Protein AF-A0A803QT73-F1 (afdb_monomer)

Mean predicted aligned error: 12.04 Å

pLDDT: mean 79.23, std 13.32, range [47.16, 94.81]

Solvent-accessible surface area (backbone atoms only — not comparable to full-atom values): 6757 Å² total; per-residue (Å²): 114,74,72,58,55,56,53,52,54,51,52,50,50,54,51,51,47,52,50,18,52,51,38,30,51,50,14,51,49,41,37,70,78,65,45,60,56,82,84,41,93,81,29,68,27,30,48,30,35,51,51,16,52,51,41,47,50,49,51,51,48,47,45,41,48,77,72,67,56,48,60,74,66,47,50,57,53,49,53,49,59,77,42,39,68,60,52,50,51,33,62,76,66,43,45,53,57,51,48,56,52,51,62,45,64,77,44,83,85,69,52,60,67,57,51,52,47,52,65,63,71,73,110

Structure (mmCIF, N/CA/C/O backbone):
data_AF-A0A803QT73-F1
#
_entry.id   AF-A0A803QT73-F1
#
loop_
_atom_site.group_PDB
_atom_site.id
_atom_site.type_symbol
_atom_site.label_atom_id
_atom_site.label_alt_id
_atom_site.label_comp_id
_atom_site.label_asym_id
_atom_site.label_entity_id
_atom_site.label_seq_id
_atom_site.pdbx_PDB_ins_code
_atom_site.Cartn_x
_atom_site.Cartn_y
_atom_site.Cartn_z
_atom_site.occupancy
_atom_site.B_iso_or_equiv
_atom_site.auth_seq_id
_atom_site.auth_comp_id
_atom_site.auth_asym_id
_atom_site.auth_atom_id
_atom_site.pdbx_PDB_model_num
ATOM 1 N N . MET A 1 1 ? 5.840 32.237 0.373 1.00 54.97 1 MET A N 1
ATOM 2 C CA . MET A 1 1 ? 6.335 31.078 1.149 1.00 54.97 1 MET A CA 1
ATOM 3 C C . MET A 1 1 ? 5.428 29.858 0.987 1.00 54.97 1 MET A C 1
ATOM 5 O O . MET A 1 1 ? 5.929 28.829 0.573 1.00 54.97 1 MET A O 1
ATOM 9 N N . ILE A 1 2 ? 4.106 29.987 1.171 1.00 54.78 2 ILE A N 1
ATOM 10 C CA . ILE A 1 2 ? 3.127 28.883 1.045 1.00 54.78 2 ILE A CA 1
ATOM 11 C C . ILE A 1 2 ? 3.166 28.158 -0.323 1.00 54.78 2 ILE A C 1
ATOM 13 O O . ILE A 1 2 ? 3.175 26.937 -0.363 1.00 54.78 2 ILE A O 1
ATOM 17 N N . PHE A 1 3 ? 3.278 28.874 -1.450 1.00 56.53 3 PHE A N 1
ATOM 18 C CA . PHE A 1 3 ? 3.337 28.250 -2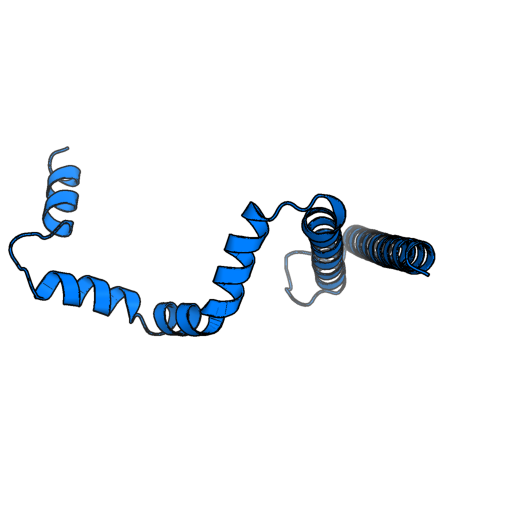.788 1.00 56.53 3 PHE A CA 1
ATOM 19 C C . PHE A 1 3 ? 4.588 27.396 -3.057 1.00 56.53 3 PHE A C 1
ATOM 21 O O . PHE A 1 3 ? 4.534 26.506 -3.903 1.00 56.53 3 PHE A O 1
ATOM 28 N N . ASN A 1 4 ? 5.701 27.657 -2.363 1.00 60.78 4 ASN A N 1
ATOM 29 C CA . ASN A 1 4 ? 6.941 26.904 -2.566 1.00 60.78 4 ASN A CA 1
ATOM 30 C C . ASN A 1 4 ? 6.841 25.508 -1.934 1.00 60.78 4 ASN A C 1
ATOM 32 O O . ASN A 1 4 ? 7.262 24.527 -2.534 1.00 60.78 4 ASN A O 1
ATOM 36 N N . ASP A 1 5 ? 6.187 25.423 -0.772 1.00 62.41 5 ASP A N 1
ATOM 37 C CA . ASP A 1 5 ? 5.999 24.175 -0.027 1.00 62.41 5 ASP A CA 1
ATOM 38 C C . ASP A 1 5 ? 5.117 23.172 -0.794 1.00 62.41 5 ASP A C 1
ATOM 40 O O . ASP A 1 5 ? 5.446 21.992 -0.911 1.00 62.41 5 ASP A O 1
ATOM 44 N N . PHE A 1 6 ? 4.056 23.664 -1.447 1.00 62.81 6 PHE A N 1
ATOM 45 C CA . PHE A 1 6 ? 3.201 22.840 -2.308 1.00 62.81 6 PHE A CA 1
ATOM 46 C C . PHE A 1 6 ? 3.933 22.286 -3.540 1.00 62.81 6 PHE A C 1
ATOM 48 O O . PHE A 1 6 ? 3.698 21.140 -3.935 1.00 62.81 6 PHE A O 1
ATOM 55 N N . GLN A 1 7 ? 4.823 23.072 -4.157 1.00 70.94 7 GLN A N 1
ATOM 56 C CA . GLN A 1 7 ? 5.621 22.597 -5.293 1.00 70.94 7 GLN A CA 1
ATOM 57 C C . GLN A 1 7 ? 6.640 21.539 -4.866 1.00 70.94 7 GLN A C 1
ATOM 59 O O . GLN A 1 7 ? 6.801 20.535 -5.561 1.00 70.94 7 GLN A O 1
ATOM 64 N N . ASP A 1 8 ? 7.280 21.719 -3.711 1.00 76.50 8 ASP A N 1
ATOM 65 C CA . ASP A 1 8 ? 8.224 20.745 -3.166 1.00 76.50 8 ASP A CA 1
ATOM 66 C C . ASP A 1 8 ? 7.540 19.417 -2.809 1.00 76.50 8 ASP A C 1
ATOM 68 O O . ASP A 1 8 ? 8.066 18.344 -3.123 1.00 76.50 8 ASP A O 1
ATOM 72 N N . HIS A 1 9 ? 6.344 19.470 -2.218 1.00 78.06 9 HIS A N 1
ATOM 73 C CA . HIS A 1 9 ? 5.540 18.291 -1.888 1.00 78.06 9 HIS A CA 1
ATOM 74 C C . HIS A 1 9 ? 5.161 17.490 -3.143 1.00 78.06 9 HIS A C 1
ATOM 76 O O . HIS A 1 9 ? 5.397 16.281 -3.219 1.00 78.06 9 HIS A O 1
ATOM 82 N N . LYS A 1 10 ? 4.680 18.180 -4.185 1.00 80.88 10 LYS A N 1
ATOM 83 C CA . LYS A 1 10 ? 4.354 17.557 -5.473 1.00 80.88 10 LYS A CA 1
ATOM 84 C C . LYS A 1 10 ? 5.585 16.932 -6.136 1.00 80.88 10 LYS A C 1
ATOM 86 O O . LYS A 1 10 ? 5.513 15.806 -6.622 1.00 80.88 10 LYS A O 1
ATOM 91 N N . ARG A 1 11 ? 6.730 17.620 -6.108 1.00 86.00 11 ARG A N 1
ATOM 92 C CA . ARG A 1 11 ? 7.977 17.126 -6.714 1.00 86.00 11 ARG A CA 1
ATOM 93 C C . ARG A 1 11 ? 8.514 15.876 -6.014 1.00 86.00 11 ARG A C 1
ATOM 95 O O . ARG A 1 11 ? 9.048 14.979 -6.666 1.00 86.00 11 ARG A O 1
ATOM 102 N N . ARG A 1 12 ? 8.366 15.792 -4.689 1.00 83.19 12 ARG A N 1
ATOM 103 C CA . ARG A 1 12 ? 8.725 14.593 -3.911 1.00 83.19 12 ARG A CA 1
ATOM 104 C C . ARG A 1 12 ? 7.834 13.413 -4.273 1.00 83.19 12 ARG A C 1
ATOM 106 O O . ARG A 1 12 ? 8.356 12.329 -4.516 1.00 83.19 12 ARG A O 1
ATOM 113 N N . LEU A 1 13 ? 6.528 13.640 -4.383 1.00 88.12 13 LEU A N 1
ATOM 114 C CA . LEU A 1 13 ? 5.581 12.609 -4.794 1.00 88.12 13 LEU A CA 1
ATOM 115 C C . LEU A 1 13 ? 5.866 12.095 -6.213 1.00 88.12 13 LEU A C 1
ATOM 117 O O . LEU A 1 13 ? 5.859 10.886 -6.443 1.00 88.12 13 LEU A O 1
ATOM 121 N N . GLU A 1 14 ? 6.165 12.985 -7.160 1.00 88.25 14 GLU A N 1
ATOM 122 C CA . GLU A 1 14 ? 6.574 12.593 -8.517 1.00 88.25 14 GLU A CA 1
ATOM 123 C C . GLU A 1 14 ? 7.846 11.730 -8.497 1.00 88.25 14 GLU A C 1
ATOM 125 O O . GLU A 1 14 ? 7.915 10.706 -9.172 1.00 88.25 14 GLU A O 1
ATOM 130 N N . SER A 1 15 ? 8.826 12.069 -7.656 1.00 91.50 15 SER A N 1
ATOM 131 C CA . SER A 1 15 ? 10.032 11.249 -7.486 1.00 91.50 15 SER A CA 1
ATOM 132 C C . SER A 1 15 ? 9.729 9.871 -6.874 1.00 91.50 15 SER A C 1
ATOM 134 O O . SER A 1 15 ? 10.203 8.848 -7.371 1.00 91.50 15 SER A O 1
ATOM 136 N N . TRP A 1 16 ? 8.895 9.808 -5.829 1.00 91.31 16 TRP A N 1
ATOM 137 C CA . TRP A 1 16 ? 8.521 8.551 -5.164 1.00 91.31 16 TRP A CA 1
ATOM 138 C C . TRP A 1 16 ? 7.691 7.625 -6.056 1.00 91.31 16 TRP A C 1
ATOM 140 O O . TRP A 1 16 ? 7.913 6.410 -6.070 1.00 91.31 16 TRP A O 1
ATOM 150 N N . THR A 1 17 ? 6.768 8.190 -6.833 1.00 91.06 17 THR A N 1
ATOM 151 C CA . THR A 1 17 ? 5.974 7.438 -7.814 1.00 91.06 17 THR A CA 1
ATOM 152 C C . THR A 1 17 ? 6.858 6.900 -8.934 1.00 91.06 17 THR A C 1
ATOM 154 O O . THR A 1 17 ? 6.788 5.708 -9.237 1.00 91.06 17 THR A O 1
ATOM 157 N N . LEU A 1 18 ? 7.750 7.725 -9.491 1.00 93.25 18 LEU A N 1
ATOM 158 C CA . LEU A 1 18 ? 8.679 7.317 -10.547 1.00 93.25 18 LEU A CA 1
ATOM 159 C C . LEU A 1 18 ? 9.637 6.219 -10.074 1.00 93.25 18 LEU A C 1
ATOM 161 O O . LEU A 1 18 ? 9.849 5.234 -10.788 1.00 93.25 18 LEU A O 1
ATOM 165 N N . LEU A 1 19 ? 10.165 6.339 -8.854 1.00 94.12 19 LEU A N 1
ATOM 166 C CA . LEU A 1 19 ? 10.986 5.304 -8.228 1.00 94.12 19 LEU A CA 1
ATOM 167 C C . LEU A 1 19 ? 10.200 3.996 -8.080 1.00 94.12 19 LEU A C 1
ATOM 169 O O . LEU A 1 19 ? 10.690 2.940 -8.479 1.00 94.12 19 LEU A O 1
ATOM 173 N N . SER A 1 20 ? 8.967 4.056 -7.571 1.00 93.44 20 SER A N 1
ATOM 174 C CA . SER A 1 20 ? 8.138 2.861 -7.361 1.00 93.44 20 SER A CA 1
ATOM 175 C C . SER A 1 20 ? 7.806 2.153 -8.678 1.00 93.44 20 SER A C 1
ATOM 177 O O . SER A 1 20 ? 7.931 0.933 -8.769 1.00 93.44 20 SER A O 1
ATOM 179 N N . ILE A 1 21 ? 7.459 2.908 -9.725 1.00 93.25 21 ILE A N 1
ATOM 180 C CA . ILE A 1 21 ? 7.195 2.369 -11.069 1.00 93.25 21 ILE A CA 1
ATOM 181 C C . ILE A 1 21 ? 8.459 1.734 -11.661 1.00 93.25 21 ILE A C 1
ATOM 183 O O . ILE A 1 21 ? 8.392 0.649 -12.237 1.00 93.25 21 ILE A O 1
ATOM 187 N N . SER A 1 22 ? 9.619 2.369 -11.478 1.00 94.81 22 SER A N 1
ATOM 188 C CA . SER A 1 22 ? 10.898 1.843 -11.967 1.00 94.81 22 SER A CA 1
ATOM 189 C C . SER A 1 22 ? 11.250 0.512 -11.297 1.00 94.81 22 SER A C 1
ATOM 191 O O . SER A 1 22 ? 11.585 -0.456 -11.978 1.00 94.81 22 SER A O 1
ATOM 193 N N . ILE A 1 23 ? 11.104 0.423 -9.970 1.00 93.38 23 ILE A N 1
ATOM 194 C CA . ILE A 1 23 ? 11.333 -0.820 -9.218 1.00 93.38 23 ILE A CA 1
ATOM 195 C C . ILE A 1 23 ? 10.332 -1.903 -9.638 1.00 93.38 23 ILE A C 1
ATOM 197 O O . ILE A 1 23 ? 10.718 -3.063 -9.787 1.00 93.38 23 ILE A O 1
ATOM 201 N N . PHE A 1 24 ? 9.070 -1.539 -9.885 1.00 93.12 24 PHE A N 1
ATOM 202 C CA . PHE A 1 24 ? 8.053 -2.474 -10.370 1.00 93.12 24 PHE A CA 1
ATOM 203 C C . PHE A 1 24 ? 8.426 -3.058 -11.736 1.00 93.12 24 PHE A C 1
ATOM 205 O O . PHE A 1 24 ? 8.361 -4.273 -11.929 1.00 93.12 24 PHE A O 1
ATOM 212 N N . ALA A 1 25 ? 8.870 -2.206 -12.666 1.00 93.25 25 ALA A N 1
ATOM 213 C CA . ALA A 1 25 ? 9.307 -2.619 -13.996 1.00 93.25 25 ALA A CA 1
ATOM 214 C C . ALA A 1 25 ? 10.519 -3.560 -13.929 1.00 93.25 25 ALA A C 1
ATOM 216 O O . ALA A 1 25 ? 10.533 -4.588 -14.604 1.00 93.25 25 ALA A O 1
ATOM 217 N N . ILE A 1 26 ? 11.499 -3.263 -13.068 1.00 93.25 26 ILE A N 1
ATOM 218 C CA . ILE A 1 26 ? 12.660 -4.137 -12.836 1.00 93.25 26 ILE A CA 1
ATOM 219 C C . ILE A 1 26 ? 12.215 -5.478 -12.233 1.00 93.25 26 ILE A C 1
ATOM 221 O O . ILE A 1 26 ? 12.665 -6.533 -12.678 1.00 93.25 26 ILE A O 1
ATOM 225 N N . GLY A 1 27 ? 11.306 -5.460 -11.254 1.00 91.19 27 GLY A N 1
ATOM 226 C CA . GLY A 1 27 ? 10.759 -6.671 -10.641 1.00 91.19 27 GLY A CA 1
ATOM 227 C C . GLY A 1 27 ? 10.019 -7.564 -11.644 1.00 91.19 27 GLY A C 1
ATOM 228 O O . GLY A 1 27 ? 10.236 -8.777 -11.661 1.00 91.19 27 GLY A O 1
ATOM 229 N N . LEU A 1 28 ? 9.206 -6.968 -12.523 1.00 89.81 28 LEU A N 1
ATOM 230 C CA . LEU A 1 28 ? 8.535 -7.667 -13.625 1.00 89.81 28 LEU A CA 1
ATOM 231 C C . LEU A 1 28 ? 9.523 -8.210 -14.657 1.00 89.81 28 LEU A C 1
ATOM 233 O O . LEU A 1 28 ? 9.368 -9.341 -15.111 1.00 89.81 28 LEU A O 1
ATOM 237 N N . PHE A 1 29 ? 10.549 -7.435 -15.006 1.00 92.12 29 PHE A N 1
ATOM 238 C CA . PHE A 1 29 ? 11.593 -7.884 -15.919 1.00 92.12 29 PHE A CA 1
ATOM 239 C C . PHE A 1 29 ? 12.332 -9.107 -15.359 1.00 92.12 29 PHE A C 1
ATOM 241 O O . PHE A 1 29 ? 12.479 -10.108 -16.054 1.00 92.12 29 PHE A O 1
ATOM 248 N N . LEU A 1 30 ? 12.717 -9.088 -14.081 1.00 88.31 30 LEU A N 1
ATOM 249 C CA . LEU A 1 30 ? 13.332 -10.246 -13.425 1.00 88.31 30 LEU A CA 1
ATOM 250 C C . LEU A 1 30 ? 12.388 -11.459 -13.369 1.00 88.31 30 LEU A C 1
ATOM 252 O O . LEU A 1 30 ? 12.836 -12.594 -13.537 1.00 88.31 30 LEU A O 1
ATOM 256 N N . ALA A 1 31 ? 11.090 -11.236 -13.146 1.00 86.62 31 ALA A N 1
ATOM 257 C CA . ALA A 1 31 ? 10.092 -12.302 -13.212 1.00 86.62 31 ALA A CA 1
ATOM 258 C C . ALA A 1 31 ? 10.007 -12.914 -14.621 1.00 86.62 31 ALA A C 1
ATOM 260 O O . ALA A 1 31 ? 9.940 -14.135 -14.757 1.00 86.62 31 ALA A O 1
ATOM 261 N N . PHE A 1 32 ? 10.080 -12.081 -15.663 1.00 86.69 32 PHE A N 1
ATOM 262 C CA . PHE A 1 32 ? 10.089 -12.519 -17.060 1.00 86.69 32 PHE A CA 1
ATOM 263 C C . PHE A 1 32 ? 11.354 -13.307 -17.431 1.00 86.69 32 PHE A C 1
ATOM 265 O O . PHE A 1 32 ? 11.268 -14.302 -18.144 1.00 86.69 32 PHE A O 1
ATOM 272 N N . VAL A 1 33 ? 12.517 -12.923 -16.895 1.00 87.81 33 VAL A N 1
ATOM 273 C CA . VAL A 1 33 ? 13.801 -13.632 -17.085 1.00 87.81 33 VAL A CA 1
ATOM 274 C C . VAL A 1 33 ? 13.810 -15.027 -16.423 1.00 87.81 33 VAL A C 1
ATOM 276 O O . VAL A 1 33 ? 14.716 -15.822 -16.658 1.00 87.81 33 VAL A O 1
ATOM 279 N N . GLY A 1 34 ? 12.772 -15.378 -15.654 1.00 82.81 34 GLY A N 1
ATOM 280 C CA . GLY A 1 34 ? 12.554 -16.733 -15.137 1.00 82.81 34 GLY A CA 1
ATOM 281 C C . GLY A 1 34 ? 12.782 -16.880 -13.635 1.00 82.81 34 GLY A C 1
ATOM 282 O O . GLY A 1 34 ? 12.771 -17.997 -13.117 1.00 82.81 34 GLY A O 1
ATOM 283 N N . ILE A 1 35 ? 12.965 -15.773 -12.910 1.00 80.81 35 ILE A N 1
ATOM 284 C CA . ILE A 1 35 ? 13.052 -15.803 -11.452 1.00 80.81 35 ILE A CA 1
ATOM 285 C C . ILE A 1 35 ? 11.627 -15.936 -10.870 1.00 80.81 35 ILE A C 1
ATOM 287 O O . ILE A 1 35 ? 10.793 -15.049 -11.077 1.00 80.81 35 ILE A O 1
ATOM 291 N N . PRO A 1 36 ? 11.318 -17.010 -10.119 1.00 78.25 36 PRO A N 1
ATOM 292 C CA . PRO A 1 36 ? 9.955 -17.299 -9.688 1.00 78.25 36 PRO A CA 1
ATOM 293 C C . PRO A 1 36 ? 9.456 -16.285 -8.653 1.00 78.25 36 PRO A C 1
ATOM 295 O O . PRO A 1 36 ? 10.098 -16.053 -7.634 1.00 78.25 36 PRO A O 1
ATOM 298 N N . VAL A 1 37 ? 8.260 -15.739 -8.877 1.00 74.00 37 VAL A N 1
ATOM 299 C CA . VAL A 1 37 ? 7.616 -14.782 -7.955 1.00 74.00 37 VAL A CA 1
ATOM 300 C C . VAL A 1 37 ? 6.953 -15.483 -6.763 1.00 74.00 37 VAL A C 1
ATOM 302 O O . VAL A 1 37 ? 6.901 -14.927 -5.678 1.00 74.00 37 VAL A O 1
ATOM 305 N N . ASN A 1 38 ? 6.449 -16.708 -6.941 1.00 69.69 38 ASN A N 1
ATOM 306 C CA . ASN A 1 38 ? 5.526 -17.327 -5.979 1.00 69.69 38 ASN A CA 1
ATOM 307 C C . ASN A 1 38 ? 6.126 -18.470 -5.135 1.00 69.69 38 ASN A C 1
ATOM 309 O O . ASN A 1 38 ? 5.536 -18.863 -4.136 1.00 69.69 38 ASN A O 1
ATOM 313 N N . LYS A 1 39 ? 7.270 -19.059 -5.521 1.00 59.09 39 LYS A N 1
ATOM 314 C CA . LYS A 1 39 ? 7.779 -20.272 -4.839 1.00 59.09 39 LYS A CA 1
ATOM 315 C C . LYS A 1 39 ? 8.659 -20.007 -3.617 1.00 59.09 39 LYS A C 1
ATOM 317 O O . LYS A 1 39 ? 8.723 -20.866 -2.747 1.00 59.09 39 LYS A O 1
ATOM 322 N N . SER A 1 40 ? 9.336 -18.865 -3.541 1.00 60.62 40 SER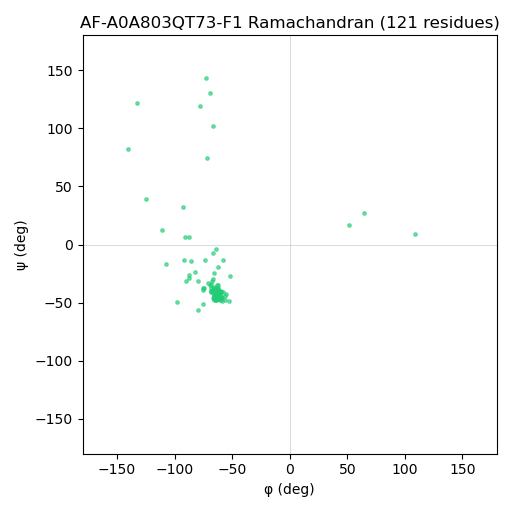 A N 1
ATOM 323 C CA . SER A 1 40 ? 10.124 -18.481 -2.369 1.00 60.62 40 SER A CA 1
ATOM 324 C C . SER A 1 40 ? 9.785 -17.044 -1.998 1.00 60.62 40 SER A C 1
ATOM 326 O O . SER A 1 40 ? 9.957 -16.131 -2.802 1.00 60.62 40 SER A O 1
ATOM 328 N N . LEU A 1 41 ? 9.310 -16.849 -0.766 1.00 61.47 41 LEU A N 1
ATOM 329 C CA . LEU A 1 41 ? 8.966 -15.539 -0.196 1.00 61.47 41 LEU A CA 1
ATOM 330 C C . LEU A 1 41 ? 10.148 -14.546 -0.196 1.00 61.47 41 LEU A C 1
ATOM 332 O O . LEU A 1 41 ? 9.942 -13.355 0.004 1.00 61.47 41 LEU A O 1
ATOM 336 N N . TYR A 1 42 ? 11.378 -15.017 -0.428 1.00 66.81 42 TYR A N 1
ATOM 337 C CA . TYR A 1 42 ? 12.605 -14.216 -0.357 1.00 66.81 42 TYR A CA 1
ATOM 338 C C . TYR A 1 42 ? 13.274 -13.979 -1.712 1.00 66.81 42 TYR A C 1
ATOM 340 O O . TYR A 1 42 ? 14.422 -13.539 -1.777 1.00 66.81 42 TYR A O 1
ATOM 348 N N . THR A 1 43 ? 12.596 -14.281 -2.815 1.00 84.94 43 THR A N 1
ATOM 349 C CA . THR A 1 43 ? 13.171 -14.058 -4.139 1.00 84.94 43 THR A CA 1
ATOM 350 C C . THR A 1 43 ? 13.227 -12.567 -4.488 1.00 84.94 43 THR A C 1
ATOM 352 O O . THR A 1 43 ? 12.308 -11.810 -4.182 1.00 84.94 43 THR A O 1
ATOM 355 N N . ILE A 1 44 ? 14.294 -12.145 -5.179 1.00 86.31 44 ILE A N 1
ATOM 356 C CA . ILE A 1 44 ? 14.539 -10.738 -5.540 1.00 86.31 44 ILE A CA 1
ATOM 357 C C . ILE A 1 44 ? 13.360 -10.147 -6.331 1.00 86.31 44 ILE A C 1
ATOM 359 O O . ILE A 1 44 ? 12.889 -9.067 -5.992 1.00 86.31 44 ILE A O 1
ATOM 363 N N . SER A 1 45 ? 12.811 -10.865 -7.320 1.00 88.31 45 SER A N 1
ATOM 364 C CA . SER A 1 45 ? 11.637 -10.400 -8.081 1.00 88.31 45 SER A CA 1
ATOM 365 C C . SER A 1 45 ? 10.426 -10.158 -7.188 1.00 88.31 45 SER A C 1
ATOM 367 O O . SER A 1 45 ? 9.769 -9.130 -7.308 1.00 88.31 45 SER A O 1
ATOM 369 N N . TYR A 1 46 ? 10.143 -11.086 -6.269 1.00 87.94 46 TYR A N 1
ATOM 370 C CA . TYR A 1 46 ? 9.023 -10.968 -5.339 1.00 87.94 46 TYR A CA 1
ATOM 371 C C . TYR A 1 46 ? 9.207 -9.779 -4.393 1.00 87.94 46 TYR A C 1
ATOM 373 O O . TYR A 1 46 ? 8.279 -8.990 -4.20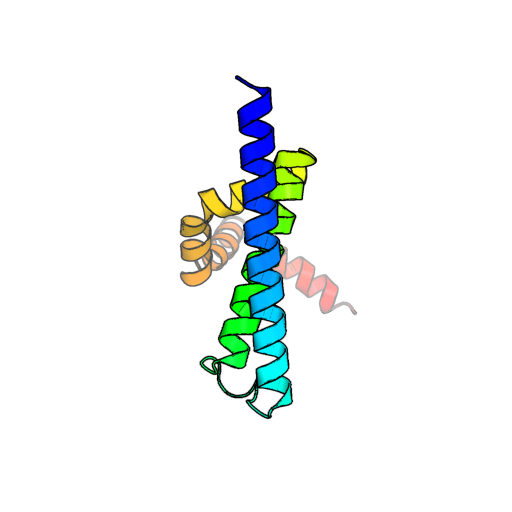9 1.00 87.94 46 TYR A O 1
ATOM 381 N N . MET A 1 47 ? 10.413 -9.602 -3.847 1.00 90.06 47 MET A N 1
ATOM 382 C CA . MET A 1 47 ? 10.743 -8.472 -2.981 1.00 90.06 47 MET A CA 1
ATOM 383 C C . MET A 1 47 ? 10.585 -7.136 -3.713 1.00 90.06 47 MET A C 1
ATOM 385 O O . MET A 1 47 ? 9.969 -6.222 -3.168 1.00 90.06 47 MET A O 1
ATOM 389 N N . LEU A 1 48 ? 11.089 -7.023 -4.947 1.00 91.75 48 LEU A N 1
ATOM 390 C CA . LEU A 1 48 ? 10.975 -5.806 -5.755 1.00 91.75 48 LEU A 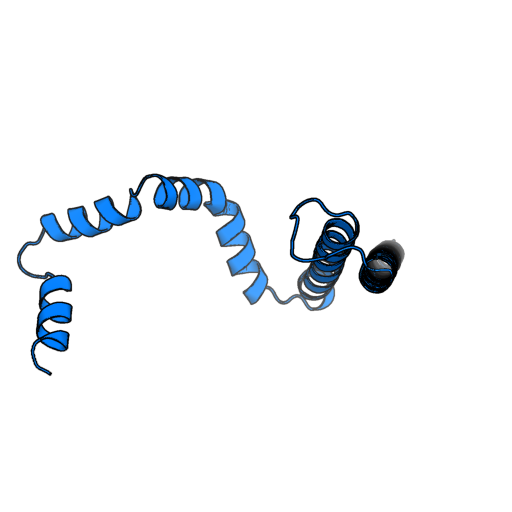CA 1
ATOM 391 C C . LEU A 1 48 ? 9.520 -5.503 -6.123 1.00 91.75 48 LEU A C 1
ATOM 393 O O . LEU A 1 48 ? 9.075 -4.376 -5.929 1.00 91.75 48 LEU A O 1
ATOM 397 N N . ILE A 1 49 ? 8.761 -6.501 -6.586 1.00 91.69 49 ILE A N 1
ATOM 398 C CA . ILE A 1 49 ? 7.342 -6.337 -6.939 1.00 91.69 49 ILE A CA 1
ATOM 399 C C . ILE A 1 49 ? 6.527 -5.930 -5.708 1.00 91.69 49 ILE A C 1
ATOM 401 O O . ILE A 1 49 ? 5.756 -4.974 -5.773 1.00 91.69 49 ILE A O 1
ATOM 405 N N . THR A 1 50 ? 6.729 -6.605 -4.575 1.00 92.25 50 THR A N 1
ATOM 406 C CA . THR A 1 50 ? 6.010 -6.309 -3.328 1.00 92.25 50 THR A CA 1
ATOM 407 C C . THR A 1 50 ? 6.378 -4.922 -2.804 1.00 92.25 50 THR A C 1
ATOM 409 O O . THR A 1 50 ? 5.487 -4.130 -2.501 1.00 92.25 50 THR A O 1
ATOM 412 N N . SER A 1 51 ? 7.668 -4.577 -2.775 1.00 92.88 51 SER A N 1
ATOM 413 C CA . SER A 1 51 ? 8.130 -3.259 -2.314 1.00 92.88 51 SER A CA 1
ATOM 414 C C . SER A 1 51 ? 7.621 -2.136 -3.215 1.00 92.88 51 SER A C 1
ATOM 416 O O . SER A 1 51 ? 7.154 -1.111 -2.723 1.00 92.88 51 SER A O 1
ATOM 418 N N . ALA A 1 52 ? 7.635 -2.342 -4.533 1.00 94.50 52 ALA A N 1
ATOM 419 C CA . ALA A 1 52 ? 7.071 -1.392 -5.479 1.00 94.50 52 ALA A CA 1
ATOM 420 C C . ALA A 1 52 ? 5.550 -1.259 -5.337 1.00 94.50 52 ALA A C 1
ATOM 422 O O . ALA A 1 52 ? 5.037 -0.143 -5.359 1.00 94.50 52 ALA A O 1
ATOM 423 N N . SER A 1 53 ? 4.823 -2.361 -5.126 1.00 94.25 53 SER A N 1
ATOM 424 C CA . SER A 1 53 ? 3.377 -2.317 -4.880 1.00 94.25 53 SER A CA 1
ATOM 425 C C . SER A 1 53 ? 3.034 -1.550 -3.597 1.00 94.25 53 SER A C 1
ATOM 427 O O . SER A 1 53 ? 2.095 -0.752 -3.589 1.00 94.25 53 SER A O 1
ATOM 429 N N . ALA A 1 54 ? 3.843 -1.707 -2.543 1.00 94.81 54 ALA A N 1
ATOM 430 C CA . ALA A 1 54 ? 3.721 -0.940 -1.310 1.00 94.81 54 ALA A CA 1
ATOM 431 C C . ALA A 1 54 ? 4.005 0.552 -1.551 1.00 94.81 54 ALA A C 1
ATOM 433 O O . ALA A 1 54 ? 3.232 1.393 -1.098 1.00 94.81 54 ALA A O 1
ATOM 434 N N . GLY A 1 55 ? 5.043 0.887 -2.326 1.00 94.56 55 GLY A N 1
ATOM 435 C CA . GLY A 1 55 ? 5.366 2.266 -2.714 1.00 94.56 55 GLY A CA 1
ATOM 436 C C . GLY A 1 55 ? 4.271 2.940 -3.550 1.00 94.56 55 GLY A C 1
ATOM 437 O O . GLY A 1 55 ? 3.889 4.077 -3.271 1.00 94.56 55 GLY A O 1
ATOM 438 N N . ILE A 1 56 ? 3.689 2.227 -4.521 1.00 93.81 56 ILE A N 1
ATOM 439 C CA . ILE A 1 56 ? 2.548 2.714 -5.316 1.00 93.81 56 ILE A CA 1
ATOM 440 C C . ILE A 1 56 ? 1.330 2.936 -4.413 1.00 93.81 56 ILE A C 1
ATOM 442 O O . ILE A 1 56 ? 0.705 3.994 -4.474 1.00 93.81 56 ILE A O 1
ATOM 446 N N . THR A 1 57 ? 1.018 1.975 -3.539 1.00 93.56 57 THR A N 1
ATOM 447 C CA . THR A 1 57 ? -0.098 2.088 -2.586 1.00 93.56 57 THR A CA 1
ATOM 448 C C . THR A 1 57 ? 0.100 3.274 -1.642 1.00 93.56 57 THR A C 1
ATOM 450 O O . THR A 1 57 ? -0.844 4.022 -1.397 1.00 93.56 57 THR A O 1
ATOM 453 N N . PHE A 1 58 ? 1.328 3.500 -1.168 1.00 90.94 58 PHE A N 1
ATOM 454 C CA . PHE A 1 58 ? 1.682 4.664 -0.359 1.00 90.94 58 PHE A CA 1
ATOM 455 C C . PHE A 1 58 ? 1.431 5.976 -1.113 1.00 90.94 58 PHE A C 1
ATOM 457 O O . PHE A 1 58 ? 0.783 6.869 -0.575 1.00 90.94 58 PHE A O 1
ATOM 464 N N . CYS A 1 59 ? 1.853 6.076 -2.377 1.00 91.19 59 CYS A N 1
ATOM 465 C CA . CYS A 1 59 ? 1.609 7.267 -3.194 1.00 91.19 59 CYS A CA 1
ATOM 466 C C . CYS A 1 59 ? 0.110 7.512 -3.449 1.00 91.19 59 CYS A C 1
ATOM 468 O O . CYS A 1 59 ? -0.337 8.658 -3.425 1.00 91.19 59 CYS A O 1
ATOM 470 N N . ILE A 1 60 ? -0.678 6.450 -3.666 1.00 90.81 60 ILE A N 1
ATOM 471 C CA . ILE A 1 60 ? -2.140 6.543 -3.822 1.00 90.81 60 ILE A CA 1
ATOM 472 C C . ILE A 1 60 ? -2.784 7.038 -2.528 1.00 90.81 60 ILE A C 1
ATOM 474 O O . ILE A 1 60 ? -3.608 7.949 -2.572 1.00 90.81 60 ILE A O 1
ATOM 478 N N . MET A 1 61 ? -2.405 6.460 -1.384 1.00 88.19 61 MET A N 1
ATOM 479 C CA . MET A 1 61 ? -2.915 6.887 -0.082 1.00 88.19 61 MET A CA 1
ATOM 480 C C . MET A 1 61 ? -2.569 8.348 0.179 1.00 88.19 61 MET A C 1
ATOM 482 O O . MET A 1 61 ? -3.455 9.121 0.513 1.00 88.19 61 MET A O 1
ATOM 486 N N . TYR A 1 62 ? -1.328 8.755 -0.066 1.00 86.81 62 TYR A N 1
ATOM 487 C CA . TYR A 1 62 ? -0.899 10.141 0.068 1.00 86.81 62 TYR A CA 1
ATOM 488 C C . TYR A 1 62 ? -1.732 11.104 -0.788 1.00 86.81 62 TYR A C 1
ATOM 490 O O . TYR A 1 62 ? -2.256 12.083 -0.274 1.00 86.81 62 TYR A O 1
ATOM 498 N N . LEU A 1 63 ? -1.964 10.797 -2.069 1.00 86.50 63 LEU A N 1
ATOM 499 C CA . LEU A 1 63 ? -2.861 11.603 -2.909 1.00 86.50 63 LEU A CA 1
ATOM 500 C C . LEU A 1 63 ? -4.289 11.656 -2.349 1.00 86.50 63 LEU A C 1
ATOM 502 O O . LEU A 1 63 ? -4.916 12.715 -2.324 1.00 86.50 63 LEU A O 1
ATOM 506 N N . LEU A 1 64 ? -4.816 10.516 -1.908 1.00 86.56 64 LEU A N 1
ATOM 507 C CA . LEU A 1 64 ? -6.176 10.404 -1.387 1.00 86.56 64 LEU A CA 1
ATOM 508 C C . LEU A 1 64 ? -6.373 11.209 -0.092 1.00 86.56 64 LEU A C 1
ATOM 510 O O . LEU A 1 64 ? -7.413 11.851 0.084 1.00 86.56 64 LEU A O 1
ATOM 514 N N . VAL A 1 65 ? -5.380 11.177 0.798 1.00 84.06 65 VAL A N 1
ATOM 515 C CA . VAL A 1 65 ? -5.398 11.868 2.091 1.00 84.06 65 VAL A CA 1
ATOM 516 C C . VAL A 1 65 ? -5.071 13.348 1.926 1.00 84.06 65 VAL A C 1
ATOM 518 O O . VAL A 1 65 ? -5.882 14.187 2.313 1.00 84.06 65 VAL A O 1
ATOM 521 N N . ASP A 1 66 ? -3.919 13.660 1.332 1.00 81.25 66 ASP A N 1
ATOM 522 C CA . ASP A 1 66 ? -3.329 15.001 1.371 1.00 81.25 66 ASP A CA 1
ATOM 523 C C . ASP A 1 66 ? -3.838 15.913 0.248 1.00 81.25 66 ASP A C 1
ATOM 525 O O . ASP A 1 66 ? -3.929 17.124 0.440 1.00 81.25 66 ASP A O 1
ATOM 529 N N . VAL A 1 67 ? -4.221 15.363 -0.914 1.00 79.88 67 VAL A N 1
ATOM 530 C CA . VAL A 1 67 ? -4.727 16.166 -2.047 1.00 79.88 67 VAL A CA 1
ATOM 531 C C . VAL A 1 67 ? -6.250 16.172 -2.100 1.00 79.88 67 VAL A C 1
ATOM 533 O O . VAL A 1 67 ? -6.859 17.235 -2.210 1.00 79.88 67 VAL A O 1
ATOM 536 N N . TYR A 1 68 ? -6.883 14.999 -2.022 1.00 82.25 68 TYR A N 1
ATOM 537 C CA . TYR A 1 68 ? -8.344 14.901 -2.112 1.00 82.25 68 TYR A CA 1
ATOM 538 C C . TYR A 1 68 ? -9.061 15.107 -0.772 1.00 82.25 68 TYR A C 1
ATOM 540 O O . TYR A 1 68 ? -10.276 15.312 -0.762 1.00 82.25 68 TYR A O 1
ATOM 548 N N . GLY A 1 69 ? -8.348 15.054 0.358 1.00 80.56 69 GLY A N 1
ATOM 549 C CA . GLY A 1 69 ? -8.931 15.307 1.675 1.00 80.56 69 GLY A CA 1
ATOM 550 C C . GLY A 1 69 ? -9.988 14.281 2.098 1.00 80.56 69 GLY A C 1
ATOM 551 O O . GLY A 1 69 ? -10.887 14.615 2.876 1.00 80.56 69 GLY A O 1
ATOM 552 N N . PHE A 1 70 ? -9.926 13.037 1.601 1.00 80.56 70 PHE A N 1
ATOM 553 C CA . PHE A 1 70 ? -10.905 11.983 1.911 1.00 80.56 70 PHE A CA 1
ATOM 554 C C . PHE A 1 70 ? -10.763 11.458 3.352 1.00 80.56 70 PHE A C 1
ATOM 556 O O . PHE A 1 70 ? -10.351 10.326 3.608 1.00 80.56 70 PHE A O 1
ATOM 563 N N . ARG A 1 71 ? -11.209 12.265 4.318 1.00 72.88 71 ARG A N 1
ATOM 564 C CA . ARG A 1 71 ? -11.088 12.008 5.764 1.00 72.88 71 ARG A CA 1
ATOM 565 C C . ARG A 1 71 ? -11.820 10.757 6.265 1.00 72.88 71 ARG A C 1
ATOM 567 O O . ARG A 1 71 ? -11.545 10.264 7.353 1.00 72.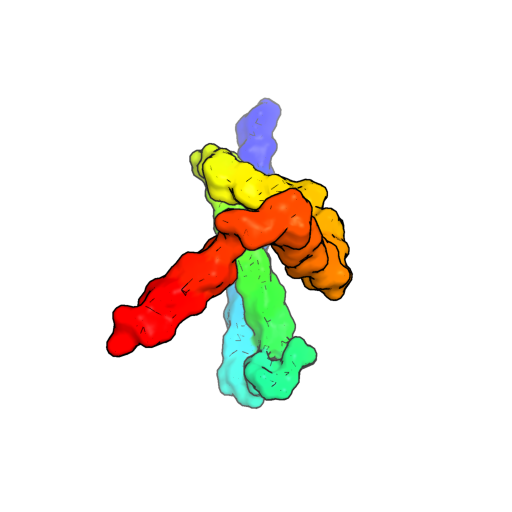88 71 ARG A O 1
ATOM 574 N N . ARG A 1 72 ? -12.794 10.249 5.503 1.00 75.94 72 ARG A N 1
ATOM 575 C CA . ARG A 1 72 ? -13.640 9.118 5.925 1.00 75.94 72 ARG A CA 1
ATOM 576 C C . ARG A 1 72 ? -12.915 7.773 5.849 1.00 75.94 72 ARG A C 1
ATOM 578 O O . ARG A 1 72 ? -13.110 6.941 6.727 1.00 75.94 72 ARG A O 1
ATOM 585 N N . LEU A 1 73 ? -12.098 7.559 4.816 1.00 74.38 73 LEU A N 1
ATOM 586 C CA . LEU A 1 73 ? -11.310 6.328 4.664 1.00 74.38 73 LEU A CA 1
ATOM 587 C C . LEU A 1 73 ? -10.118 6.319 5.624 1.00 74.38 73 LEU A C 1
ATOM 589 O O . LEU A 1 73 ? -9.804 5.287 6.214 1.00 74.38 73 LEU A O 1
ATOM 593 N N . THR A 1 74 ? -9.504 7.483 5.831 1.00 77.94 74 THR A N 1
ATOM 594 C CA . THR A 1 74 ? -8.356 7.630 6.727 1.00 77.94 74 THR A CA 1
ATOM 595 C C . THR A 1 74 ? -8.736 7.452 8.183 1.00 77.94 74 THR A C 1
ATOM 597 O O . THR A 1 74 ? -7.970 6.840 8.907 1.00 77.94 74 THR A O 1
ATOM 600 N N . PHE A 1 75 ? -9.928 7.885 8.602 1.00 82.94 75 PHE A N 1
ATOM 601 C CA . PHE A 1 75 ? -10.392 7.708 9.979 1.00 82.94 75 PHE A CA 1
ATOM 602 C C . PHE A 1 75 ? -10.430 6.234 10.411 1.00 82.94 75 PHE A C 1
ATOM 604 O O . PHE A 1 75 ? -10.014 5.902 11.517 1.00 82.94 75 PHE A O 1
ATOM 611 N N . LEU A 1 76 ? -10.882 5.331 9.532 1.00 85.06 76 LEU A N 1
ATOM 612 C CA . LEU A 1 76 ? -10.867 3.892 9.822 1.00 85.06 76 LEU A CA 1
ATOM 613 C C . LEU A 1 76 ? -9.437 3.352 9.927 1.00 85.06 76 LEU A C 1
ATOM 615 O O . LEU A 1 76 ? -9.141 2.556 10.817 1.00 85.06 76 LEU A O 1
ATOM 619 N N . LEU A 1 77 ? -8.552 3.796 9.031 1.00 85.75 77 LEU A N 1
ATOM 620 C CA . LEU A 1 77 ? -7.151 3.381 9.008 1.00 85.75 77 LEU A CA 1
ATOM 621 C C . LEU A 1 77 ? -6.373 3.909 10.225 1.00 85.75 77 LEU A C 1
ATOM 623 O O . LEU A 1 77 ? -5.576 3.185 10.812 1.00 85.75 77 LEU A O 1
ATOM 627 N N . GLU A 1 78 ? -6.640 5.150 10.623 1.00 87.31 78 GLU A N 1
ATOM 628 C CA . GLU A 1 78 ? -6.078 5.822 11.793 1.00 87.31 78 GLU A CA 1
ATOM 629 C C . GLU A 1 78 ? -6.542 5.144 13.082 1.00 87.31 78 GLU A C 1
ATOM 631 O O . GLU A 1 78 ? -5.717 4.792 13.924 1.00 87.31 78 GLU A O 1
ATOM 636 N N . TRP A 1 79 ? -7.844 4.870 13.202 1.00 90.38 79 TRP A N 1
ATOM 637 C CA . TRP A 1 79 ? -8.399 4.136 14.337 1.00 90.38 79 TRP A CA 1
ATOM 638 C C . TRP A 1 79 ? -7.774 2.740 14.461 1.00 90.38 79 TRP A C 1
ATOM 640 O O . TRP A 1 79 ? -7.317 2.353 15.538 1.00 90.38 79 TRP A O 1
ATOM 650 N N . MET A 1 80 ? -7.669 2.008 13.345 1.00 89.31 80 MET A N 1
ATOM 651 C CA . MET A 1 80 ? -6.983 0.714 13.300 1.00 89.31 80 MET A CA 1
ATOM 652 C C . MET A 1 80 ? -5.504 0.837 13.702 1.00 89.31 80 MET A C 1
ATOM 654 O O . MET A 1 80 ? -4.998 -0.015 14.431 1.00 89.31 80 MET A O 1
ATOM 658 N N . GLY A 1 81 ? -4.817 1.895 13.262 1.00 87.88 81 GLY A N 1
ATOM 659 C CA . GLY A 1 81 ? -3.416 2.155 13.588 1.00 87.88 81 GLY A CA 1
ATOM 660 C C . GLY A 1 81 ? -3.186 2.412 15.078 1.00 87.88 81 GLY A C 1
ATOM 661 O O . GLY A 1 81 ? -2.318 1.780 15.679 1.00 87.88 81 GLY A O 1
ATOM 662 N N . ILE A 1 82 ? -3.999 3.274 15.695 1.00 93.56 82 ILE A N 1
ATOM 663 C CA . ILE A 1 82 ? -3.909 3.616 17.125 1.00 93.56 82 ILE A CA 1
ATOM 664 C C . ILE A 1 82 ? -4.217 2.396 18.005 1.00 93.56 82 ILE A C 1
ATOM 666 O O . ILE A 1 82 ? -3.549 2.168 19.015 1.00 93.56 82 ILE A O 1
ATOM 670 N N . HIS A 1 83 ? -5.193 1.573 17.615 1.00 93.69 83 HIS A N 1
ATOM 671 C CA . HIS A 1 83 ? -5.600 0.392 18.380 1.00 93.69 83 HIS A CA 1
ATOM 672 C C . HIS A 1 83 ? -4.859 -0.901 17.995 1.00 93.69 83 HIS A C 1
ATOM 674 O O . HIS A 1 83 ? -5.176 -1.962 18.536 1.00 93.69 83 HIS A O 1
ATOM 680 N N . SER A 1 84 ? -3.848 -0.834 17.122 1.00 93.25 84 SER A N 1
ATOM 681 C CA . SER A 1 84 ? -3.162 -2.004 16.548 1.00 93.25 84 SER A CA 1
ATOM 682 C C . SER A 1 84 ? -2.655 -3.003 17.599 1.00 93.25 84 SER A C 1
ATOM 684 O O . SER A 1 84 ? -2.969 -4.191 17.525 1.00 93.25 84 SER A O 1
ATOM 686 N N . LEU A 1 85 ? -1.952 -2.535 18.640 1.00 90.62 85 LEU A N 1
ATOM 687 C CA . LEU A 1 85 ? -1.417 -3.411 19.693 1.00 90.62 85 LEU A CA 1
ATOM 688 C C . LEU A 1 85 ? -2.531 -4.096 20.496 1.00 90.62 85 LEU A C 1
ATOM 690 O O . LEU A 1 85 ? -2.449 -5.286 20.793 1.00 90.62 85 LEU A O 1
ATOM 694 N N . SER A 1 86 ? -3.584 -3.348 20.833 1.00 88.81 86 SER A N 1
ATOM 695 C CA . SER A 1 86 ? -4.723 -3.886 21.578 1.00 88.81 86 SER A CA 1
ATOM 696 C C . SER A 1 86 ? -5.448 -4.953 20.760 1.00 88.81 86 SER A C 1
ATOM 698 O O . SER A 1 86 ? -5.694 -6.044 21.271 1.00 88.81 86 SER A O 1
ATOM 700 N N . ILE A 1 87 ? -5.702 -4.685 19.475 1.00 89.44 87 ILE A N 1
ATOM 701 C CA . ILE A 1 87 ? -6.314 -5.644 18.546 1.00 89.44 87 ILE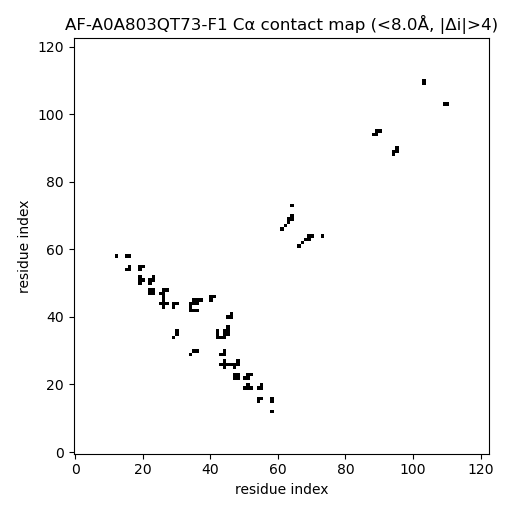 A CA 1
ATOM 702 C C . ILE A 1 87 ? -5.435 -6.893 18.420 1.00 89.44 87 ILE A C 1
ATOM 704 O O . ILE A 1 87 ? -5.941 -8.007 18.543 1.00 89.44 87 ILE A O 1
ATOM 708 N N . PHE A 1 88 ? -4.122 -6.732 18.241 1.00 89.75 88 PHE A N 1
ATOM 709 C CA . PHE A 1 88 ? -3.190 -7.853 18.137 1.00 89.75 88 PHE A CA 1
ATOM 710 C C . PHE A 1 88 ? -3.225 -8.750 19.379 1.00 89.75 88 PHE A C 1
ATOM 712 O O . PHE A 1 88 ? -3.376 -9.965 19.250 1.00 89.75 88 PHE A O 1
ATOM 719 N N . VAL A 1 89 ? -3.145 -8.173 20.581 1.00 90.88 89 VAL A N 1
ATOM 720 C CA . VAL A 1 89 ? -3.201 -8.932 21.842 1.00 90.88 89 VAL A CA 1
ATOM 721 C C . VAL A 1 89 ? -4.558 -9.617 22.013 1.00 90.88 89 VAL A C 1
ATOM 723 O O . VAL A 1 89 ? -4.602 -10.798 22.357 1.00 90.88 89 VAL A O 1
ATOM 726 N N . LEU A 1 90 ? -5.661 -8.915 21.728 1.00 86.88 90 LEU A N 1
ATOM 727 C CA . LEU A 1 90 ? -7.019 -9.458 21.832 1.00 86.88 90 LEU A CA 1
ATOM 728 C C . LEU A 1 90 ? -7.244 -10.659 20.903 1.00 86.88 90 LEU A C 1
ATOM 730 O O . LEU A 1 90 ? -7.872 -11.638 21.316 1.00 86.88 90 LEU A O 1
ATOM 734 N N . VAL A 1 91 ? -6.728 -10.584 19.672 1.00 84.62 91 VAL A N 1
ATOM 735 C CA . VAL A 1 91 ? -6.854 -11.635 18.652 1.00 84.62 91 VAL A CA 1
ATOM 736 C C . VAL A 1 91 ? -5.931 -12.814 18.958 1.00 84.62 91 VAL A C 1
ATOM 738 O O . VAL A 1 91 ? -6.390 -13.952 19.004 1.00 84.62 91 VAL A O 1
ATOM 741 N N . THR A 1 92 ? -4.644 -12.563 19.207 1.00 86.94 92 THR A N 1
ATOM 742 C CA . THR A 1 92 ? -3.655 -13.635 19.439 1.00 86.94 92 THR A CA 1
ATOM 743 C C . THR A 1 92 ? -3.885 -14.383 20.747 1.00 86.94 92 THR A C 1
ATOM 745 O O . THR A 1 92 ? -3.680 -15.592 20.807 1.00 86.94 92 THR A O 1
ATOM 748 N N . SER A 1 93 ? -4.362 -13.694 21.786 1.00 83.69 93 SER A N 1
ATOM 749 C CA . SER A 1 93 ? -4.562 -14.294 23.110 1.00 83.69 93 SER A CA 1
ATOM 750 C C . SER A 1 93 ? -5.933 -14.960 23.274 1.00 83.69 93 SER A C 1
ATOM 752 O O . SER A 1 93 ? -6.285 -15.333 24.389 1.00 83.69 93 SER A O 1
ATOM 754 N N . ASN A 1 94 ? -6.746 -15.068 22.211 1.00 80.38 94 ASN A N 1
ATOM 755 C CA . ASN A 1 94 ? -8.147 -15.520 22.272 1.00 80.38 94 ASN A CA 1
ATOM 756 C C . ASN A 1 94 ? -9.009 -14.775 23.317 1.00 80.38 94 ASN A C 1
ATOM 758 O O . ASN A 1 94 ? -10.108 -15.215 23.650 1.00 80.38 94 ASN A O 1
ATOM 762 N N . LEU A 1 95 ? -8.553 -13.617 23.807 1.00 78.38 95 LEU A N 1
ATOM 763 C CA . LEU A 1 95 ? -9.261 -12.801 24.794 1.00 78.38 95 LEU A CA 1
ATOM 764 C C . LEU A 1 95 ? -10.601 -12.325 24.242 1.00 78.38 95 LEU A C 1
ATOM 766 O O . LEU A 1 95 ? -11.574 -12.276 24.983 1.00 78.38 95 LEU A O 1
ATOM 770 N N . ALA A 1 96 ? -10.675 -12.042 22.940 1.00 75.75 96 ALA A N 1
ATOM 771 C CA . ALA A 1 96 ? -11.938 -11.737 22.278 1.00 75.75 96 ALA A CA 1
ATOM 772 C C . ALA A 1 96 ? -12.931 -12.913 22.359 1.00 75.75 96 ALA A C 1
ATOM 774 O O . ALA A 1 96 ? -14.100 -12.710 22.672 1.00 75.75 96 ALA A O 1
ATOM 775 N N . VAL A 1 97 ? -12.465 -14.148 22.143 1.00 74.81 97 VAL A N 1
ATOM 776 C CA . VAL A 1 97 ? -13.302 -15.359 22.208 1.00 74.81 97 VAL A CA 1
ATOM 777 C C . VAL A 1 97 ? -13.776 -15.606 23.638 1.00 74.81 97 VAL A C 1
ATOM 779 O O . VAL A 1 97 ? -14.967 -15.815 23.863 1.00 74.81 97 VAL A O 1
ATOM 782 N N . ILE A 1 98 ? -12.866 -15.510 24.607 1.00 77.50 98 ILE A N 1
ATOM 783 C CA . ILE A 1 98 ? -13.170 -15.692 26.030 1.00 77.50 98 ILE A CA 1
ATOM 784 C C . ILE A 1 98 ? -14.097 -14.581 26.534 1.00 77.50 98 ILE A C 1
ATOM 786 O O . ILE A 1 98 ? -15.011 -14.863 27.298 1.00 77.50 98 ILE A O 1
ATOM 790 N N . ALA A 1 99 ? -13.922 -13.333 26.094 1.00 76.06 99 ALA A N 1
ATOM 791 C CA . ALA A 1 99 ? -14.810 -12.230 26.451 1.00 76.06 99 ALA A CA 1
ATOM 792 C C . ALA A 1 99 ? -16.219 -12.433 25.880 1.00 76.06 99 ALA A C 1
ATOM 794 O O . ALA A 1 99 ? -17.192 -12.268 26.608 1.00 76.06 99 ALA A O 1
ATOM 795 N N . VAL A 1 100 ? -16.347 -12.850 24.615 1.00 73.00 100 VAL A N 1
ATOM 79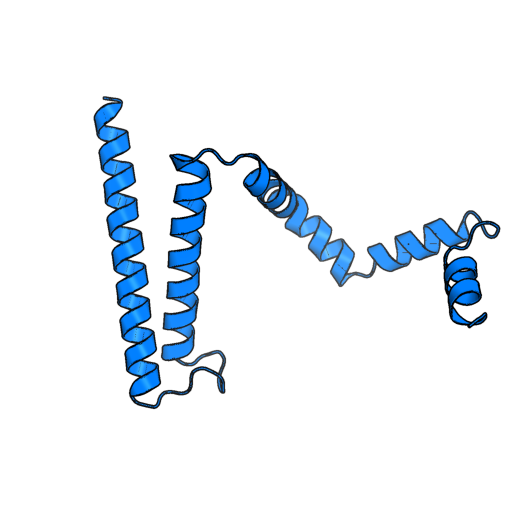6 C CA . VAL A 1 100 ? -17.652 -13.156 24.002 1.00 73.00 100 VAL A CA 1
ATOM 797 C C . VAL A 1 100 ? -18.329 -14.334 24.711 1.00 73.00 100 VAL A C 1
ATOM 799 O O . VAL A 1 100 ? -19.514 -14.256 25.037 1.00 73.00 100 VAL A O 1
ATOM 802 N N . GLN A 1 101 ? -17.583 -15.399 25.016 1.00 67.44 101 GLN A N 1
ATOM 803 C CA . GLN A 1 101 ? -18.096 -16.561 25.750 1.00 67.44 101 GLN A CA 1
ATOM 804 C C . GLN A 1 101 ? -18.438 -16.235 27.212 1.00 67.44 101 GLN A C 1
ATOM 806 O O . GLN A 1 101 ? -19.477 -16.661 27.710 1.00 67.44 101 GLN A O 1
ATOM 811 N N . GLY A 1 102 ? -17.606 -15.451 27.897 1.00 67.94 102 GLY A N 1
ATOM 812 C CA . GLY A 1 102 ? -17.806 -15.017 29.280 1.00 67.94 102 GLY A CA 1
ATOM 813 C C . GLY A 1 102 ? -18.973 -14.041 29.430 1.00 67.94 102 GLY A C 1
ATOM 814 O O . GLY A 1 102 ? -19.748 -14.148 30.379 1.00 67.94 102 GLY A O 1
ATOM 815 N N . PHE A 1 103 ? -19.165 -13.150 28.454 1.00 65.44 103 PHE A N 1
ATOM 816 C CA . PHE A 1 103 ? -20.336 -12.274 28.377 1.00 65.44 103 PHE A CA 1
ATOM 817 C C . PHE A 1 103 ? -21.630 -13.082 28.196 1.00 65.44 103 PHE A C 1
ATOM 819 O O . PHE A 1 103 ? -22.661 -12.756 28.780 1.00 65.44 103 PHE A O 1
ATOM 826 N N . TYR A 1 104 ? -21.557 -14.191 27.455 1.00 58.34 104 TYR A N 1
ATOM 827 C CA . TYR A 1 104 ? -22.652 -15.152 27.310 1.00 58.34 104 TYR A CA 1
ATOM 828 C C . TYR A 1 104 ? -22.922 -15.969 28.572 1.0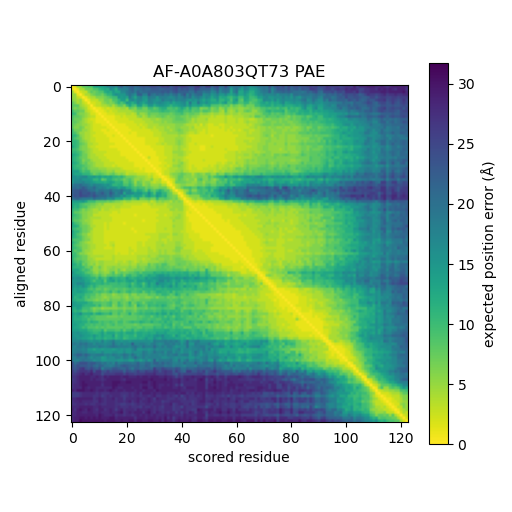0 58.34 104 TYR A C 1
ATOM 830 O O . TYR A 1 104 ? -24.074 -16.275 28.883 1.00 58.34 104 TYR A O 1
ATOM 838 N N . LEU A 1 105 ? -21.882 -16.266 29.348 1.00 54.59 105 LEU A N 1
ATOM 839 C CA . LEU A 1 105 ? -22.013 -17.015 30.593 1.00 54.59 105 LEU A CA 1
ATOM 840 C C . LEU A 1 105 ? -22.785 -16.238 31.676 1.00 54.59 105 LEU A C 1
ATOM 842 O O . LEU A 1 105 ? -23.470 -16.847 32.494 1.00 54.59 105 LEU A O 1
ATOM 846 N N . HIS A 1 106 ? -22.714 -14.901 31.677 1.00 53.97 106 HIS A N 1
ATOM 847 C CA . HIS A 1 106 ? -23.381 -14.057 32.679 1.00 53.97 106 HIS A CA 1
ATOM 848 C C . HIS A 1 106 ? -24.910 -13.960 32.491 1.00 53.97 106 HIS A C 1
ATOM 850 O O . HIS A 1 106 ? -25.626 -13.517 33.386 1.00 53.97 106 HIS A O 1
ATOM 856 N N . SER A 1 107 ? -25.449 -14.380 31.343 1.00 52.78 107 SER A N 1
ATOM 857 C CA . SER A 1 107 ? -26.893 -14.410 31.078 1.00 52.78 107 SER A CA 1
ATOM 858 C C . SER A 1 107 ? -27.273 -15.674 30.298 1.00 52.78 107 SER A C 1
ATOM 860 O O . SER A 1 107 ? -27.483 -15.613 29.085 1.00 52.78 107 SER A O 1
ATOM 862 N N . PRO A 1 108 ? -27.453 -16.822 30.981 1.00 56.47 108 PRO A N 1
ATOM 863 C CA . PRO A 1 108 ? -27.719 -18.120 30.345 1.00 56.47 108 PRO A CA 1
ATOM 864 C C . PRO A 1 108 ? -29.053 -18.194 29.575 1.00 56.47 108 PRO A C 1
ATOM 866 O O . PRO A 1 108 ? -29.350 -19.210 28.953 1.00 56.47 108 PRO A O 1
ATOM 869 N N . LYS A 1 109 ? -29.874 -17.134 29.603 1.00 55.94 109 LYS A N 1
ATOM 870 C CA . LYS A 1 109 ? -31.179 -17.064 28.927 1.00 55.94 109 LYS A CA 1
ATOM 871 C C . LYS A 1 109 ? -31.150 -16.490 27.507 1.00 55.94 109 LYS A C 1
ATOM 873 O O . LYS A 1 109 ? -32.153 -16.643 26.821 1.00 55.94 109 LYS A O 1
ATOM 878 N N . ASN A 1 110 ? -30.064 -15.855 27.048 1.00 54.75 110 ASN A N 1
ATOM 879 C CA . ASN A 1 110 ? -30.064 -15.140 25.759 1.00 54.75 110 ASN A CA 1
ATOM 880 C C . ASN A 1 110 ? -28.956 -15.588 24.793 1.00 54.75 110 ASN A C 1
ATOM 882 O O . ASN A 1 110 ? -28.360 -14.769 24.094 1.00 54.75 110 ASN A O 1
ATOM 886 N N . ASN A 1 111 ? -28.676 -16.895 24.753 1.00 57.78 111 ASN A N 1
ATOM 887 C CA . ASN A 1 111 ? -27.657 -17.445 23.870 1.00 57.78 111 ASN A CA 1
ATOM 888 C C . ASN A 1 111 ? -28.053 -17.293 22.375 1.00 57.78 111 ASN A C 1
ATOM 890 O O . ASN A 1 111 ? -28.786 -18.119 21.846 1.00 57.78 111 ASN A O 1
ATOM 894 N N . MET A 1 112 ? -27.504 -16.326 21.633 1.00 58.50 112 MET A N 1
ATOM 895 C CA . MET A 1 112 ? -27.466 -16.288 20.155 1.00 58.50 112 MET A CA 1
ATOM 896 C C . MET A 1 112 ? -26.901 -17.575 19.560 1.00 58.50 112 MET A C 1
ATOM 898 O O . MET A 1 112 ? -27.285 -17.930 18.458 1.00 58.50 112 MET A O 1
ATOM 902 N N . VAL A 1 113 ? -26.044 -18.309 20.276 1.00 60.19 113 VAL A N 1
ATOM 903 C CA . VAL A 1 113 ? -25.603 -19.649 19.861 1.00 60.19 113 VAL A CA 1
ATOM 904 C C . VAL A 1 113 ? -26.801 -20.597 19.751 1.00 60.19 113 VAL A C 1
ATOM 906 O O . VAL A 1 113 ? -26.913 -21.320 18.770 1.00 60.19 113 VAL A O 1
ATOM 909 N N . HIS A 1 114 ? -27.755 -20.530 20.686 1.00 62.19 114 HIS A N 1
ATOM 910 C CA . HIS A 1 114 ? -29.011 -21.273 20.587 1.00 62.19 114 HIS A CA 1
ATOM 911 C C . HIS A 1 114 ? -29.849 -20.779 19.401 1.00 62.19 114 HIS A C 1
ATOM 913 O O . HIS A 1 114 ? -30.392 -21.597 18.670 1.00 62.19 114 HIS A O 1
ATOM 919 N N . TRP A 1 115 ? -29.922 -19.466 19.153 1.00 61.91 115 TRP A N 1
ATOM 920 C CA . TRP A 1 115 ? -30.663 -18.909 18.010 1.00 61.91 115 TRP A CA 1
ATOM 921 C C . TRP A 1 115 ? -30.063 -19.321 16.654 1.00 61.91 115 TRP A C 1
ATOM 923 O O . TRP A 1 115 ? -30.792 -19.770 15.777 1.00 61.91 115 TRP A O 1
ATOM 933 N N . ILE A 1 116 ? -28.735 -19.268 16.505 1.00 65.19 116 ILE A N 1
ATOM 934 C CA . ILE A 1 116 ? -28.002 -19.697 15.304 1.00 65.19 116 ILE A CA 1
ATOM 935 C C . ILE A 1 116 ? -28.167 -21.204 15.085 1.00 65.19 116 ILE A C 1
ATOM 937 O O . ILE A 1 116 ? -28.476 -21.613 13.970 1.00 65.19 116 ILE A O 1
ATOM 941 N N . ILE A 1 117 ? -28.029 -22.022 16.135 1.00 65.38 117 ILE A N 1
ATOM 942 C CA . ILE A 1 117 ? -28.255 -23.474 16.056 1.00 65.38 117 ILE A CA 1
ATOM 943 C C . ILE A 1 117 ? -29.713 -23.770 15.690 1.00 65.38 117 ILE A C 1
ATOM 945 O O . ILE A 1 117 ? -29.950 -24.587 14.812 1.00 65.38 117 ILE A O 1
ATOM 949 N N . THR A 1 118 ? -30.690 -23.075 16.279 1.00 63.09 118 THR A N 1
ATOM 950 C CA . THR A 1 118 ? -32.114 -23.261 15.939 1.00 63.09 118 THR A CA 1
ATOM 951 C C . THR A 1 118 ? -32.398 -22.851 14.490 1.00 63.09 118 THR A C 1
ATOM 953 O O . THR A 1 118 ? -33.111 -23.559 13.788 1.00 63.09 118 THR A O 1
ATOM 956 N N . CYS A 1 119 ? -31.812 -21.754 14.002 1.00 62.00 119 CYS A N 1
ATOM 957 C CA . CYS A 1 119 ? -31.947 -21.331 12.606 1.00 62.00 119 CYS A CA 1
ATOM 958 C C . CYS A 1 119 ? -31.270 -22.281 11.605 1.00 62.00 119 CYS A C 1
ATOM 960 O O . CYS A 1 119 ? -31.751 -22.389 10.480 1.00 62.00 119 CYS A O 1
ATOM 962 N N . PHE A 1 120 ? -30.172 -22.947 11.977 1.00 64.75 120 PHE A N 1
ATOM 963 C CA . PHE A 1 120 ? -29.450 -23.867 11.087 1.00 64.75 120 PHE A CA 1
ATOM 964 C C . PHE A 1 120 ? -29.941 -25.318 11.151 1.00 64.75 120 PHE A C 1
ATOM 966 O O . PHE A 1 120 ? -29.856 -26.014 10.147 1.00 64.75 120 PHE A O 1
ATOM 973 N N . VAL A 1 121 ? -30.436 -25.777 12.303 1.00 61.31 121 VAL A N 1
ATOM 974 C CA . VAL A 1 121 ? -30.963 -27.142 12.499 1.00 61.31 121 VAL A CA 1
ATOM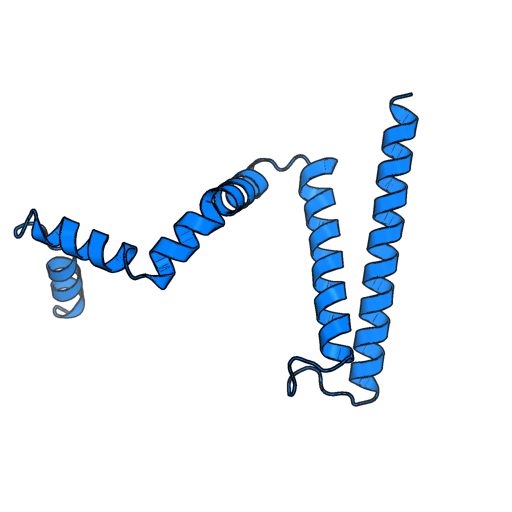 975 C C . VAL A 1 121 ? -32.411 -27.269 12.021 1.00 61.31 121 VAL A C 1
ATOM 977 O O . VAL A 1 121 ? -32.845 -28.364 11.690 1.00 61.31 121 VAL A O 1
ATOM 980 N N . ASN A 1 122 ? -33.164 -26.167 11.958 1.00 52.72 122 ASN A N 1
ATOM 981 C CA . ASN A 1 122 ? -34.559 -26.168 11.509 1.00 52.72 122 ASN A CA 1
ATOM 982 C C . ASN A 1 122 ? -34.708 -25.880 9.999 1.00 52.72 122 ASN A C 1
ATOM 984 O O . ASN A 1 122 ? -35.678 -25.249 9.572 1.00 52.72 122 ASN A O 1
ATOM 988 N N . LYS A 1 123 ? -33.727 -26.312 9.203 1.00 47.16 123 LYS A N 1
ATOM 989 C CA . LYS A 1 123 ? -33.764 -26.339 7.739 1.00 47.16 123 LYS A CA 1
ATOM 990 C C . LYS A 1 123 ? -33.438 -27.748 7.265 1.00 47.16 123 LYS A C 1
ATOM 992 O O . LYS A 1 123 ? -34.079 -28.175 6.283 1.00 47.16 123 LYS A O 1
#

Foldseek 3Di:
DVVVVVVVVVVVLVVLLVVLVVLLVVLVVVVVVPFPLPPDCPTSSVCSNVVSVVSNVVSVVCCVCVVVVVVPVVVVVVVCVVCVVVVVCCVVVVVVVCVVVVVCVVPVPDDVVVVVCCVVVVD

Sequence (123 aa):
MIFNDFQDHKRRLESWTLLSISIFAIGLFLAFVGIPVNKSLYTISYMLITSASAGITFCIMYLLVDVYGFRRLTFLLEWMGIHSLSIFVLVTSNLAVIAVQGFYLHSPKNNMVHWIITCFVNK

Organism: Cannabis sativa (NCBI:txid3483)

Radius of gyration: 23.77 Å; Cα contacts (8 Å, |Δi|>4): 63; chains: 1; bounding box: 49×58×50 Å

Secondary structure (DSSP, 8-state):
-HHHHHHHHHHHHHHHHHHHHHHHHHHHHHHHTT--SSS-TT-HHHHHHHHHHHHHHHHHHHIIIIIT--HHHHHHHHHHHHTHHHHHHHHHTSHHHHHHHHHHHT-TT--HHHHHHHHHH--